Protein AF-A0A8T5KDL5-F1 (afdb_monomer_lite)

Sequence (65 aa):
MDETLELVDQYIDSFLSSDHTIIMINDENYPGTFLNKRLQARIREREIRKLISYVFMNTLYLEKI

pLDDT: mean 92.79, std 6.35, range [54.16, 97.94]

Secondary structure (DSSP, 8-state):
--HHHHHHHHHHHHHHHSS-SEEEE--SSS-HHHHHHHHHHHHHHTT-TTEEEEEETTEEEEEE-

Structure (mmCIF, N/CA/C/O backbone):
data_AF-A0A8T5KDL5-F1
#
_entry.id   AF-A0A8T5KDL5-F1
#
loop_
_atom_site.group_PDB
_atom_site.id
_atom_site.type_symbol
_atom_site.label_atom_id
_atom_site.label_alt_id
_atom_site.label_comp_id
_atom_site.label_asym_id
_atom_site.label_entity_id
_atom_site.label_seq_id
_atom_site.pdbx_PDB_ins_code
_atom_site.Cartn_x
_atom_site.Cartn_y
_atom_site.Cartn_z
_atom_site.occupancy
_atom_site.B_iso_or_equiv
_atom_site.auth_seq_id
_atom_site.auth_comp_id
_atom_site.auth_asym_id
_atom_site.auth_atom_id
_atom_site.pdbx_PDB_model_num
ATOM 1 N N . MET A 1 1 ? 16.020 14.231 0.712 1.00 54.16 1 MET A N 1
ATOM 2 C CA . MET A 1 1 ? 14.691 13.679 1.046 1.00 54.16 1 MET A CA 1
ATOM 3 C C . MET A 1 1 ? 14.642 12.264 0.513 1.00 54.16 1 MET A C 1
ATOM 5 O O . MET A 1 1 ? 15.279 12.012 -0.499 1.00 54.16 1 MET A O 1
ATOM 9 N N . ASP A 1 2 ? 13.995 11.341 1.217 1.00 77.25 2 ASP A N 1
ATOM 10 C CA . ASP A 1 2 ? 13.837 9.962 0.741 1.00 77.25 2 ASP A CA 1
ATOM 11 C C . ASP A 1 2 ? 12.618 9.935 -0.194 1.00 77.25 2 ASP A C 1
ATOM 13 O O . ASP A 1 2 ? 11.487 9.811 0.267 1.00 77.25 2 ASP A O 1
ATOM 17 N N . GLU A 1 3 ? 12.847 10.142 -1.495 1.00 79.50 3 GLU A N 1
ATOM 18 C CA . GLU A 1 3 ? 11.812 10.248 -2.548 1.00 79.50 3 GLU A CA 1
ATOM 19 C C . GLU A 1 3 ? 10.831 9.061 -2.530 1.00 79.50 3 GLU A C 1
ATOM 21 O O . GLU A 1 3 ? 9.645 9.195 -2.829 1.00 79.50 3 GLU A O 1
ATOM 26 N N . THR A 1 4 ? 11.305 7.900 -2.073 1.00 85.19 4 THR A N 1
ATOM 27 C CA . THR A 1 4 ? 10.495 6.689 -1.909 1.00 85.19 4 THR A CA 1
ATOM 28 C C . THR A 1 4 ? 9.403 6.859 -0.850 1.00 85.19 4 THR A C 1
ATOM 30 O O . THR A 1 4 ? 8.308 6.320 -1.000 1.00 85.19 4 THR A O 1
ATOM 33 N N . LEU A 1 5 ? 9.689 7.563 0.2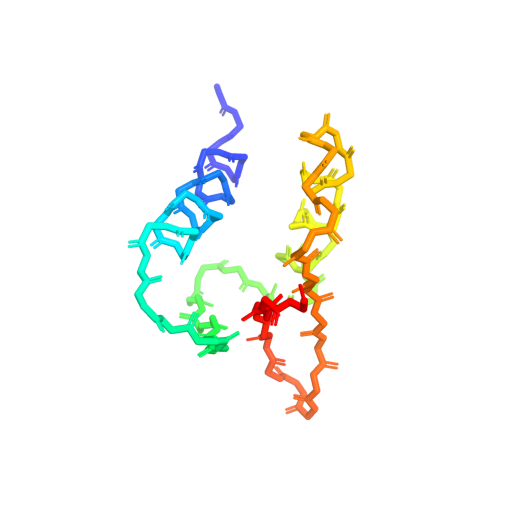51 1.00 87.19 5 LEU A N 1
ATOM 34 C CA . LEU A 1 5 ? 8.710 7.761 1.323 1.00 87.19 5 LEU A CA 1
ATOM 35 C C . LEU A 1 5 ? 7.571 8.669 0.864 1.00 87.19 5 LEU A C 1
ATOM 37 O O . LEU A 1 5 ? 6.416 8.376 1.161 1.00 87.19 5 LEU A O 1
ATOM 41 N N . GLU A 1 6 ? 7.887 9.711 0.097 1.00 91.00 6 GLU A N 1
ATOM 42 C CA . GLU A 1 6 ? 6.876 10.617 -0.454 1.00 91.00 6 GLU A CA 1
ATOM 43 C C . GLU A 1 6 ? 5.949 9.893 -1.425 1.00 91.00 6 GLU A C 1
ATOM 45 O O . GLU A 1 6 ? 4.733 10.042 -1.336 1.00 91.00 6 GLU A O 1
ATOM 50 N N . LEU A 1 7 ? 6.506 9.048 -2.294 1.00 91.56 7 LEU A N 1
ATOM 51 C CA . LEU A 1 7 ? 5.724 8.215 -3.204 1.00 91.56 7 LEU A CA 1
ATOM 52 C C . LEU A 1 7 ? 4.767 7.280 -2.445 1.00 91.56 7 LEU A C 1
ATOM 54 O O . LEU A 1 7 ? 3.591 7.159 -2.786 1.00 91.56 7 LEU A O 1
ATOM 58 N N . VAL A 1 8 ? 5.255 6.625 -1.389 1.00 93.75 8 VAL A N 1
ATOM 59 C CA . VAL A 1 8 ? 4.440 5.716 -0.567 1.00 93.75 8 VAL A CA 1
ATOM 60 C C . VAL A 1 8 ? 3.313 6.467 0.140 1.00 93.75 8 VAL A C 1
ATOM 62 O O . VAL A 1 8 ? 2.183 5.978 0.170 1.00 93.75 8 VAL A O 1
ATOM 65 N N . ASP A 1 9 ? 3.596 7.652 0.680 1.00 94.75 9 ASP A N 1
ATOM 66 C CA . ASP A 1 9 ? 2.575 8.492 1.304 1.00 94.75 9 ASP A CA 1
ATOM 67 C C . ASP A 1 9 ? 1.527 8.954 0.280 1.00 94.75 9 ASP A C 1
ATOM 69 O O . ASP A 1 9 ? 0.331 8.858 0.558 1.00 94.75 9 ASP A O 1
ATOM 73 N N . GLN A 1 10 ? 1.945 9.331 -0.933 1.00 94.62 10 GLN A N 1
ATOM 74 C CA . GLN A 1 10 ? 1.029 9.679 -2.024 1.00 94.62 10 GLN A CA 1
ATOM 75 C C . GLN A 1 10 ? 0.107 8.519 -2.408 1.00 94.62 10 GLN A C 1
ATOM 77 O O . GLN A 1 10 ? -1.094 8.740 -2.591 1.00 94.62 10 GLN A O 1
ATOM 82 N N . TYR A 1 11 ? 0.624 7.287 -2.501 1.00 94.19 11 TYR A N 1
ATOM 83 C CA . TYR A 1 11 ? -0.213 6.114 -2.765 1.00 94.19 11 TYR A CA 1
ATOM 84 C C . TYR A 1 11 ? -1.257 5.900 -1.673 1.00 94.19 11 TYR A C 1
ATOM 86 O O . TYR A 1 11 ? -2.428 5.672 -1.981 1.00 94.19 11 TYR A O 1
ATOM 94 N N . ILE A 1 12 ? -0.850 5.997 -0.405 1.00 95.44 12 ILE A N 1
ATOM 95 C CA . ILE A 1 12 ? -1.752 5.834 0.739 1.00 95.44 12 ILE A CA 1
ATOM 96 C C . ILE A 1 12 ? -2.840 6.909 0.717 1.00 95.44 12 ILE A C 1
ATOM 98 O O . ILE A 1 12 ? -4.021 6.578 0.808 1.00 95.44 12 ILE A O 1
ATOM 102 N N . ASP A 1 13 ? -2.468 8.179 0.570 1.00 95.75 13 ASP A N 1
ATOM 103 C CA . ASP A 1 13 ? -3.404 9.303 0.663 1.00 95.75 13 ASP A CA 1
ATOM 104 C C . ASP A 1 13 ? -4.388 9.325 -0.515 1.00 95.75 13 ASP A C 1
ATOM 106 O O . ASP A 1 13 ? -5.603 9.473 -0.332 1.00 95.75 13 ASP A O 1
ATOM 110 N N . SER A 1 14 ? -3.882 9.089 -1.728 1.00 94.88 14 SER A N 1
ATOM 111 C CA . SER A 1 14 ? -4.715 8.979 -2.932 1.00 94.88 14 SER A CA 1
ATOM 112 C C . SER A 1 14 ? -5.682 7.802 -2.823 1.00 94.88 14 SER A C 1
ATOM 114 O O . SER A 1 14 ? -6.861 7.920 -3.151 1.00 94.88 14 SER A O 1
ATOM 116 N N . PHE A 1 15 ? -5.225 6.663 -2.303 1.00 96.00 15 PHE A N 1
ATOM 117 C CA . PHE A 1 15 ? -6.101 5.514 -2.131 1.00 96.00 15 PHE A CA 1
ATOM 118 C C . PHE A 1 15 ? -7.147 5.736 -1.037 1.00 96.00 15 PHE A C 1
ATOM 120 O O . PHE A 1 15 ? -8.325 5.443 -1.254 1.00 96.00 15 PHE A O 1
ATOM 127 N N . LEU A 1 16 ? -6.766 6.292 0.116 1.00 94.56 16 LEU A N 1
ATOM 128 C CA . LEU A 1 16 ? -7.689 6.584 1.215 1.00 94.56 16 LEU A CA 1
ATOM 129 C C . LEU A 1 16 ? -8.811 7.538 0.796 1.00 94.56 16 LEU A C 1
ATOM 131 O O . LEU A 1 16 ? -9.954 7.303 1.186 1.00 94.56 16 LEU A O 1
ATOM 135 N N . SER A 1 17 ? -8.496 8.539 -0.027 1.00 95.19 17 SER A N 1
ATOM 136 C CA . SER A 1 17 ? -9.468 9.498 -0.573 1.00 95.19 17 SER A CA 1
ATOM 137 C C . SER A 1 17 ? -10.338 8.949 -1.709 1.00 95.19 17 SER A C 1
ATOM 139 O O . SER A 1 17 ? -11.380 9.529 -1.998 1.00 95.19 17 SER A O 1
ATOM 141 N N . SER A 1 18 ? -9.952 7.836 -2.338 1.00 94.94 18 SER A N 1
ATOM 142 C CA . SER A 1 18 ? -10.749 7.196 -3.392 1.00 94.94 18 SER A CA 1
ATOM 143 C C . SER A 1 18 ? -11.915 6.362 -2.842 1.00 94.94 18 SER A C 1
ATOM 145 O O . SER A 1 18 ? -11.851 5.852 -1.725 1.00 94.94 18 SER A O 1
ATOM 147 N N . ASP A 1 19 ? -12.941 6.113 -3.657 1.00 95.56 19 ASP A N 1
ATOM 148 C CA . ASP A 1 19 ? -14.038 5.188 -3.319 1.00 95.56 19 ASP A CA 1
ATOM 149 C C . ASP A 1 19 ? -13.671 3.706 -3.530 1.00 95.56 19 ASP A C 1
ATOM 151 O O . ASP A 1 19 ? -14.483 2.807 -3.309 1.00 95.56 19 ASP A O 1
ATOM 155 N N . HIS A 1 20 ? -12.441 3.417 -3.964 1.00 96.06 20 HIS A N 1
ATOM 156 C CA . HIS A 1 20 ? -12.007 2.052 -4.224 1.00 96.06 20 HIS A CA 1
ATOM 157 C C . HIS A 1 20 ? -11.807 1.265 -2.923 1.00 96.06 20 HIS A C 1
ATOM 159 O O . HIS A 1 20 ? -11.166 1.730 -1.978 1.00 96.06 20 HIS A O 1
ATOM 165 N N . THR A 1 21 ? -12.311 0.030 -2.906 1.00 97.06 21 THR A N 1
ATOM 166 C CA . THR A 1 21 ? -12.038 -0.944 -1.838 1.00 97.06 21 THR A CA 1
ATOM 167 C C . THR A 1 21 ? -10.649 -1.556 -1.978 1.00 97.06 21 THR A C 1
ATOM 169 O O . THR A 1 21 ? -9.996 -1.819 -0.976 1.00 97.06 21 THR A O 1
ATOM 172 N N . ILE A 1 22 ? -10.176 -1.756 -3.209 1.00 97.00 22 ILE A N 1
ATOM 173 C CA . ILE A 1 22 ? -8.870 -2.340 -3.516 1.00 97.00 22 ILE A CA 1
ATOM 174 C C . ILE A 1 22 ? -8.296 -1.694 -4.776 1.00 97.00 22 ILE A C 1
ATOM 176 O O . ILE A 1 22 ? -9.032 -1.430 -5.729 1.00 97.00 22 ILE A O 1
ATOM 180 N N . ILE A 1 23 ? -6.986 -1.457 -4.790 1.00 96.12 23 ILE A N 1
ATOM 181 C CA . ILE A 1 23 ? -6.239 -1.086 -5.993 1.00 96.12 23 ILE A CA 1
ATOM 182 C C . ILE A 1 23 ? -5.037 -2.002 -6.189 1.00 96.12 23 ILE A C 1
ATOM 184 O O . ILE A 1 23 ? -4.451 -2.517 -5.237 1.00 96.12 23 ILE A O 1
ATOM 188 N N . MET A 1 24 ? -4.659 -2.158 -7.452 1.00 95.88 24 MET A N 1
ATOM 189 C CA . MET A 1 24 ? -3.381 -2.722 -7.855 1.00 95.88 24 MET A CA 1
ATOM 190 C C . MET A 1 24 ? -2.368 -1.587 -8.017 1.00 95.88 24 MET A C 1
ATOM 192 O O . MET A 1 24 ? -2.656 -0.601 -8.692 1.00 95.88 24 MET A O 1
ATOM 196 N N . ILE A 1 25 ? -1.179 -1.748 -7.442 1.00 93.50 25 ILE A N 1
ATOM 197 C CA . ILE A 1 25 ? -0.057 -0.827 -7.628 1.00 93.50 25 ILE A CA 1
ATOM 198 C C . ILE A 1 25 ? 0.933 -1.491 -8.581 1.00 93.50 25 ILE A C 1
ATOM 200 O O . ILE A 1 25 ? 1.524 -2.523 -8.258 1.00 93.50 25 ILE A O 1
ATOM 204 N N . ASN A 1 26 ? 1.100 -0.888 -9.756 1.00 89.44 26 ASN A N 1
ATOM 205 C CA . ASN A 1 26 ? 2.115 -1.269 -10.727 1.00 89.44 26 ASN A CA 1
ATOM 206 C C . ASN A 1 26 ? 3.056 -0.078 -10.928 1.00 89.44 26 ASN A C 1
ATOM 208 O O . ASN A 1 26 ? 2.671 0.904 -11.560 1.00 89.44 26 ASN A O 1
ATOM 212 N N . ASP A 1 27 ? 4.247 -0.156 -10.341 1.00 87.38 27 ASP A N 1
ATOM 213 C CA . ASP A 1 27 ? 5.274 0.881 -10.427 1.00 87.38 27 ASP A CA 1
ATOM 214 C C . ASP A 1 27 ? 6.476 0.330 -11.202 1.00 87.38 27 ASP A C 1
ATOM 216 O O . ASP A 1 27 ? 6.984 -0.750 -10.897 1.00 87.38 27 ASP A O 1
ATOM 220 N N . GLU A 1 28 ? 6.905 1.053 -12.236 1.00 86.88 28 GLU A N 1
ATOM 221 C CA . GLU A 1 28 ? 8.004 0.629 -13.113 1.00 86.88 28 GLU A CA 1
ATOM 222 C C . GLU A 1 28 ? 9.389 0.881 -12.498 1.00 86.88 28 GLU A C 1
ATOM 224 O O . GLU A 1 28 ? 10.371 0.254 -12.895 1.00 86.88 28 GLU A O 1
ATOM 229 N N . ASN A 1 29 ? 9.475 1.778 -11.514 1.00 88.62 29 ASN A N 1
ATOM 230 C CA . ASN A 1 29 ? 10.720 2.184 -10.870 1.00 88.62 29 ASN A CA 1
ATOM 231 C C . ASN A 1 29 ? 11.059 1.293 -9.671 1.00 88.62 29 ASN A C 1
ATOM 233 O O . ASN A 1 29 ? 12.235 1.124 -9.337 1.00 88.62 29 ASN A O 1
ATOM 237 N N . TYR A 1 30 ? 10.045 0.708 -9.022 1.00 88.75 30 TYR A N 1
ATOM 238 C CA . TYR A 1 30 ? 10.219 -0.055 -7.790 1.00 88.75 30 TYR A CA 1
ATOM 239 C C . TYR A 1 30 ? 9.542 -1.434 -7.819 1.00 88.75 30 TYR A C 1
ATOM 241 O O . TYR A 1 30 ? 8.348 -1.544 -8.094 1.00 88.75 30 TYR A O 1
ATOM 249 N N . PRO A 1 31 ? 10.245 -2.509 -7.404 1.00 89.50 31 PRO A N 1
ATOM 250 C CA . PRO A 1 31 ? 9.632 -3.826 -7.264 1.00 89.50 31 PRO A CA 1
ATOM 251 C C . PRO A 1 31 ? 8.459 -3.817 -6.273 1.00 89.50 31 PRO A C 1
ATOM 253 O O . PRO A 1 31 ? 8.581 -3.299 -5.159 1.00 89.50 31 PRO A O 1
ATOM 256 N N . GLY A 1 32 ? 7.358 -4.497 -6.610 1.00 90.19 32 GLY A N 1
ATOM 257 C CA . GLY A 1 32 ? 6.170 -4.564 -5.746 1.00 90.19 32 GLY A CA 1
ATOM 258 C C . GLY A 1 32 ? 6.456 -5.094 -4.333 1.00 90.19 32 GLY A C 1
ATOM 259 O O . GLY A 1 32 ? 5.878 -4.626 -3.358 1.00 90.19 32 GLY A O 1
ATOM 260 N N . THR A 1 33 ? 7.418 -6.008 -4.174 1.00 90.69 33 THR A N 1
ATOM 261 C CA . THR A 1 33 ? 7.847 -6.509 -2.854 1.00 90.69 33 THR A CA 1
ATOM 262 C C . THR A 1 33 ? 8.588 -5.463 -2.020 1.00 90.69 33 THR A C 1
ATOM 264 O O . THR A 1 33 ? 8.471 -5.467 -0.792 1.00 90.69 33 THR A O 1
ATOM 267 N N . PHE A 1 34 ? 9.340 -4.566 -2.661 1.00 92.56 34 PHE A N 1
ATOM 268 C CA . PHE A 1 34 ? 10.015 -3.452 -2.001 1.00 92.56 34 PHE A CA 1
ATOM 269 C C . PHE A 1 34 ? 8.994 -2.414 -1.529 1.00 92.56 34 PHE A C 1
ATOM 271 O O . PHE A 1 34 ? 8.985 -2.061 -0.347 1.00 92.56 34 PHE A O 1
ATOM 278 N N . LEU A 1 35 ? 8.078 -2.012 -2.415 1.00 94.19 35 LEU A N 1
ATOM 279 C CA . LEU A 1 35 ? 6.990 -1.091 -2.083 1.00 94.19 35 LEU A CA 1
ATOM 280 C C . LEU A 1 35 ? 6.082 -1.649 -0.986 1.00 94.19 35 LEU A C 1
ATOM 282 O O . LEU A 1 35 ? 5.750 -0.922 -0.054 1.00 94.19 35 LEU A O 1
ATOM 286 N N . ASN A 1 36 ? 5.761 -2.947 -1.020 1.00 95.69 36 ASN A N 1
ATOM 287 C CA . ASN A 1 36 ? 4.952 -3.590 0.014 1.00 95.69 36 ASN A CA 1
ATOM 288 C C . ASN A 1 36 ? 5.541 -3.391 1.417 1.00 95.69 36 ASN A C 1
ATOM 290 O O . ASN A 1 36 ? 4.841 -2.989 2.339 1.00 95.69 36 ASN A O 1
ATOM 294 N N . LYS A 1 37 ? 6.852 -3.614 1.590 1.00 95.25 37 LYS A N 1
ATOM 295 C CA . LYS A 1 37 ? 7.507 -3.421 2.895 1.00 95.25 37 LYS A CA 1
ATOM 296 C C . LYS A 1 37 ? 7.395 -1.976 3.380 1.00 95.25 37 LYS A C 1
ATOM 298 O O . LYS A 1 37 ? 7.191 -1.748 4.571 1.00 95.25 37 LYS A O 1
ATOM 303 N N . ARG A 1 38 ? 7.522 -1.007 2.469 1.00 95.25 38 ARG A N 1
ATOM 304 C CA . ARG A 1 38 ? 7.419 0.421 2.793 1.00 95.25 38 ARG A CA 1
ATOM 305 C C . ARG A 1 38 ? 5.985 0.830 3.120 1.00 95.25 38 ARG A C 1
ATOM 307 O O . ARG A 1 38 ? 5.780 1.490 4.133 1.00 95.25 38 ARG A O 1
ATOM 314 N N . LEU A 1 39 ? 5.004 0.377 2.342 1.00 96.56 39 LEU A N 1
ATOM 315 C CA . LEU A 1 39 ? 3.581 0.585 2.617 1.00 96.56 39 LEU A CA 1
ATOM 316 C C . LEU A 1 39 ? 3.200 0.018 3.984 1.00 96.56 39 LEU A C 1
ATOM 318 O O . LEU A 1 39 ? 2.629 0.733 4.798 1.00 96.56 39 LEU A O 1
ATOM 322 N N . GLN A 1 40 ? 3.578 -1.227 4.286 1.00 96.19 40 GLN A N 1
ATOM 323 C CA . GLN A 1 40 ? 3.304 -1.846 5.587 1.00 96.19 40 GLN A CA 1
ATOM 324 C C . GLN A 1 40 ? 3.929 -1.069 6.754 1.00 96.19 40 GLN A C 1
ATOM 326 O O . GLN A 1 40 ? 3.294 -0.923 7.801 1.00 96.19 40 GLN A O 1
ATOM 331 N N . ALA A 1 41 ? 5.153 -0.557 6.585 1.00 96.12 41 ALA A N 1
ATOM 332 C CA . ALA A 1 41 ? 5.796 0.291 7.585 1.00 96.12 41 ALA A CA 1
ATOM 333 C C . ALA A 1 41 ? 5.026 1.607 7.782 1.00 96.12 41 ALA A C 1
ATOM 335 O O . ALA A 1 41 ? 4.649 1.922 8.907 1.00 96.12 41 ALA A O 1
ATOM 336 N N . ARG A 1 42 ? 4.697 2.322 6.697 1.00 95.81 42 ARG A N 1
ATOM 337 C CA . ARG A 1 42 ? 3.979 3.607 6.758 1.00 95.81 42 ARG A CA 1
ATOM 338 C C . ARG A 1 42 ? 2.559 3.484 7.295 1.00 95.81 42 ARG A C 1
ATOM 340 O O . ARG A 1 42 ? 2.158 4.291 8.125 1.00 95.81 42 ARG A O 1
ATOM 347 N N . ILE A 1 43 ? 1.818 2.453 6.894 1.00 96.12 43 ILE A N 1
ATOM 348 C CA . ILE A 1 43 ? 0.483 2.142 7.429 1.00 96.12 43 ILE A CA 1
ATOM 349 C C . ILE A 1 43 ? 0.542 1.971 8.948 1.00 96.12 43 ILE A C 1
ATOM 351 O O . ILE A 1 43 ? -0.311 2.497 9.663 1.00 96.12 43 ILE A O 1
ATOM 355 N N . ARG A 1 44 ? 1.565 1.262 9.445 1.00 96.25 44 ARG A N 1
ATOM 356 C CA . ARG A 1 44 ? 1.777 1.047 10.879 1.00 96.25 44 ARG A CA 1
ATOM 357 C C . ARG A 1 44 ? 2.172 2.334 11.597 1.00 96.25 44 ARG A C 1
ATOM 359 O O . ARG A 1 44 ? 1.592 2.631 12.632 1.00 96.25 44 ARG A O 1
ATOM 366 N N . GLU A 1 45 ? 3.128 3.083 11.055 1.00 96.31 45 GLU A N 1
ATOM 367 C CA . GLU A 1 45 ? 3.590 4.361 11.616 1.00 96.31 45 GLU A CA 1
ATOM 368 C C . GLU A 1 45 ? 2.463 5.396 11.710 1.00 96.31 45 GLU A C 1
ATOM 370 O O . GLU A 1 45 ? 2.407 6.160 12.668 1.00 96.31 45 GLU A O 1
ATOM 375 N N . ARG A 1 46 ? 1.552 5.401 10.731 1.00 94.62 46 ARG A N 1
ATOM 376 C CA . ARG A 1 46 ? 0.385 6.292 10.672 1.00 94.62 46 ARG A CA 1
ATOM 377 C C . ARG A 1 46 ? -0.861 5.712 11.354 1.00 94.62 46 ARG A C 1
ATOM 379 O O . ARG A 1 46 ? -1.927 6.314 11.271 1.00 94.62 46 ARG A O 1
ATOM 386 N N . GLU A 1 47 ? -0.744 4.539 11.978 1.00 96.00 47 GLU A N 1
ATOM 387 C CA . GLU A 1 47 ? -1.822 3.832 12.681 1.00 96.00 47 GLU A CA 1
ATOM 388 C C . GLU A 1 47 ? -3.112 3.641 11.852 1.00 96.00 47 GLU A C 1
ATOM 390 O O . GLU A 1 47 ? -4.231 3.666 12.375 1.00 96.00 47 GLU A O 1
ATOM 395 N N . ILE A 1 48 ? -2.982 3.414 10.540 1.00 95.31 48 ILE A N 1
ATOM 396 C CA . ILE A 1 48 ? -4.127 3.294 9.627 1.00 95.31 48 ILE A CA 1
ATOM 397 C C . ILE A 1 48 ? -4.728 1.887 9.748 1.00 95.31 48 ILE A C 1
ATOM 399 O O . ILE A 1 48 ? -4.361 0.960 9.034 1.00 95.31 48 ILE A O 1
ATOM 403 N N . ARG A 1 49 ? -5.675 1.714 10.674 1.00 91.88 49 ARG A N 1
ATOM 404 C CA . ARG A 1 49 ? -6.224 0.393 11.052 1.00 91.88 49 ARG A CA 1
ATOM 405 C C . ARG A 1 49 ? -7.003 -0.334 9.955 1.00 91.88 49 ARG A C 1
ATOM 407 O O . ARG A 1 49 ? -7.137 -1.549 10.022 1.00 91.88 49 ARG A O 1
ATOM 414 N N . LYS A 1 50 ? -7.549 0.408 8.993 1.00 94.25 50 LYS A N 1
ATOM 415 C CA . LYS A 1 50 ? -8.444 -0.100 7.944 1.00 94.25 50 LYS A CA 1
ATOM 416 C C . LYS A 1 50 ? -7.769 -0.223 6.583 1.00 94.25 50 LYS A C 1
ATOM 418 O O . LYS A 1 50 ? -8.420 -0.093 5.556 1.00 94.25 50 LYS A O 1
ATOM 423 N N . LEU A 1 51 ? -6.451 -0.383 6.574 1.00 96.56 51 LEU A N 1
ATOM 424 C CA . LEU A 1 51 ? -5.654 -0.390 5.359 1.00 96.56 51 LEU A CA 1
ATOM 425 C C . LEU A 1 51 ? -4.595 -1.480 5.452 1.00 96.56 51 LEU A C 1
ATOM 427 O O . LEU A 1 51 ? -3.841 -1.532 6.422 1.00 96.56 51 LEU A O 1
ATOM 431 N N . ILE A 1 52 ? -4.519 -2.336 4.439 1.00 96.81 52 ILE A N 1
ATOM 432 C CA . ILE A 1 52 ? -3.493 -3.375 4.336 1.00 96.81 52 ILE A CA 1
ATOM 433 C C . ILE A 1 52 ? -2.839 -3.335 2.961 1.00 96.81 52 ILE A C 1
ATOM 435 O O . ILE A 1 52 ? -3.469 -2.978 1.970 1.00 96.81 52 ILE A O 1
ATOM 439 N N . SER A 1 53 ? -1.568 -3.727 2.907 1.00 97.25 53 SER A N 1
ATOM 440 C CA . SER A 1 53 ? -0.854 -3.985 1.655 1.00 97.25 53 SER A CA 1
ATOM 441 C C . SER A 1 53 ? -0.313 -5.408 1.642 1.00 97.25 53 SER A C 1
ATOM 443 O O . SER A 1 53 ? 0.173 -5.919 2.661 1.00 97.25 53 SER A O 1
ATOM 445 N N . TYR A 1 54 ? -0.430 -6.059 0.489 1.00 96.69 54 TYR A N 1
ATOM 446 C CA . TYR A 1 54 ? 0.038 -7.424 0.279 1.00 96.69 54 TYR A CA 1
ATOM 447 C C . TYR A 1 54 ? 0.440 -7.655 -1.173 1.00 96.69 54 T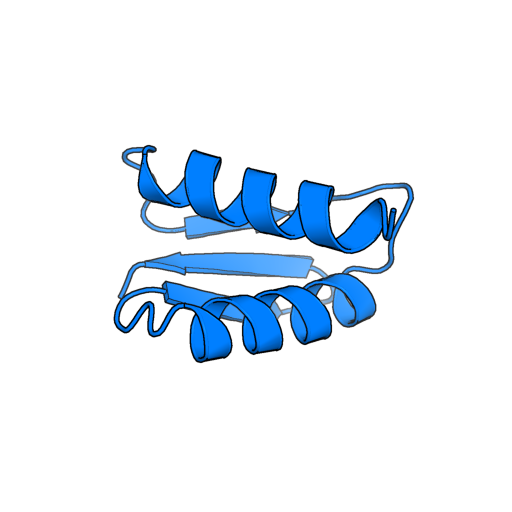YR A C 1
ATOM 449 O O . TYR A 1 54 ? 0.006 -6.955 -2.084 1.00 96.69 54 TYR A O 1
ATOM 457 N N . VAL A 1 55 ? 1.275 -8.671 -1.387 1.00 94.75 55 VAL A N 1
ATOM 458 C CA . VAL A 1 55 ? 1.630 -9.146 -2.725 1.00 94.75 55 VAL A CA 1
ATOM 459 C C . VAL A 1 55 ? 0.916 -10.467 -2.972 1.00 94.75 55 VAL A C 1
ATOM 461 O O . VAL A 1 55 ? 1.082 -11.409 -2.197 1.00 94.75 55 VAL A O 1
ATOM 464 N N . PHE A 1 56 ? 0.154 -10.547 -4.057 1.00 93.00 56 PHE A N 1
ATOM 465 C CA . PHE A 1 56 ? -0.495 -11.769 -4.520 1.00 93.00 56 PHE A CA 1
ATOM 466 C C . PHE A 1 56 ? -0.165 -11.979 -5.998 1.00 93.00 56 PHE A C 1
ATOM 468 O O . PHE A 1 56 ? -0.259 -11.047 -6.786 1.00 93.00 56 PHE A O 1
ATOM 475 N N . MET A 1 57 ? 0.284 -13.181 -6.372 1.00 90.00 57 MET A N 1
ATOM 476 C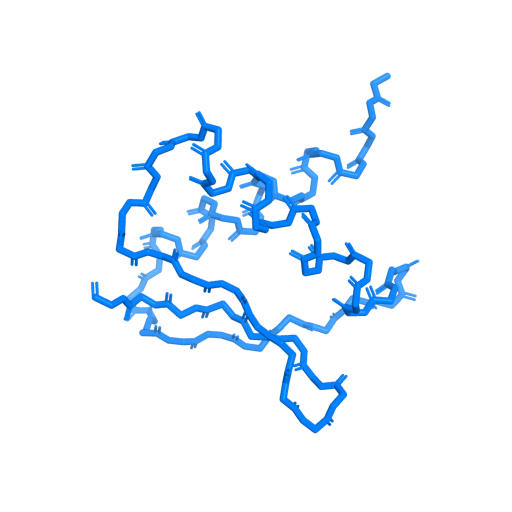 CA . MET A 1 57 ? 0.719 -13.502 -7.745 1.00 90.00 57 MET A CA 1
ATOM 477 C C . MET A 1 57 ? 1.700 -12.473 -8.355 1.00 90.00 57 MET A C 1
ATOM 479 O O . MET A 1 57 ? 1.574 -12.100 -9.514 1.00 90.00 57 MET A O 1
ATOM 483 N N . ASN A 1 58 ? 2.694 -12.027 -7.573 1.00 85.31 58 ASN A N 1
ATOM 484 C CA . ASN A 1 58 ? 3.678 -10.984 -7.929 1.00 85.31 58 ASN A CA 1
ATOM 485 C C . ASN A 1 58 ? 3.113 -9.572 -8.144 1.00 85.31 58 ASN A C 1
ATOM 487 O O . ASN A 1 58 ? 3.858 -8.666 -8.513 1.00 85.31 58 ASN A O 1
ATOM 491 N N . THR A 1 59 ? 1.840 -9.358 -7.846 1.00 91.69 59 THR A N 1
ATOM 492 C CA . THR A 1 59 ? 1.181 -8.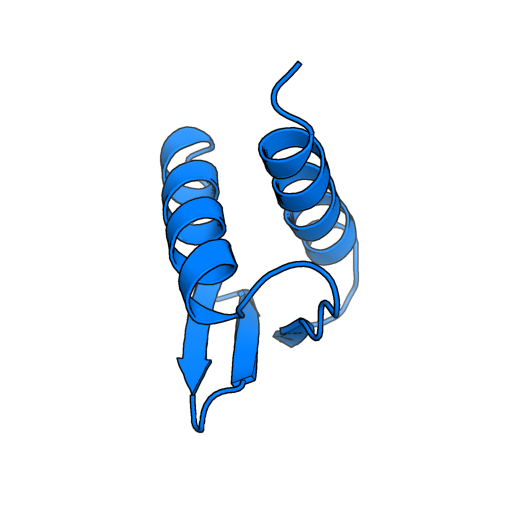063 -7.953 1.00 91.69 59 THR A CA 1
ATOM 493 C C . THR A 1 59 ? 0.978 -7.468 -6.565 1.00 91.69 59 THR A C 1
ATOM 495 O O . THR A 1 59 ? 0.552 -8.161 -5.642 1.00 91.69 59 THR A O 1
ATOM 498 N N . LEU A 1 60 ? 1.317 -6.189 -6.404 1.00 96.50 60 LEU A N 1
ATOM 499 C CA . LEU A 1 60 ? 1.100 -5.447 -5.167 1.00 96.50 60 LEU A CA 1
ATOM 500 C C . LEU A 1 60 ? -0.323 -4.893 -5.130 1.00 96.50 60 LEU A C 1
ATOM 502 O O . LEU A 1 60 ? -0.766 -4.234 -6.072 1.00 96.50 60 LEU A O 1
ATOM 506 N N . TYR A 1 61 ? -0.998 -5.117 -4.010 1.00 96.88 61 TYR A N 1
ATOM 507 C CA . TYR A 1 61 ? -2.332 -4.614 -3.734 1.00 96.88 61 TYR A CA 1
ATOM 508 C C . TYR A 1 61 ? -2.347 -3.749 -2.482 1.00 96.88 61 TYR A C 1
ATOM 510 O O . TYR A 1 61 ? -1.586 -3.972 -1.534 1.00 96.88 61 TYR A O 1
ATOM 518 N N . LEU A 1 62 ? -3.259 -2.783 -2.490 1.00 97.19 62 LEU A N 1
ATOM 519 C CA . LEU A 1 62 ? -3.615 -1.958 -1.347 1.00 97.19 62 LEU A CA 1
ATOM 520 C C . LEU A 1 62 ? -5.134 -2.053 -1.162 1.00 97.19 62 LEU A C 1
ATOM 522 O O . LEU A 1 62 ? -5.880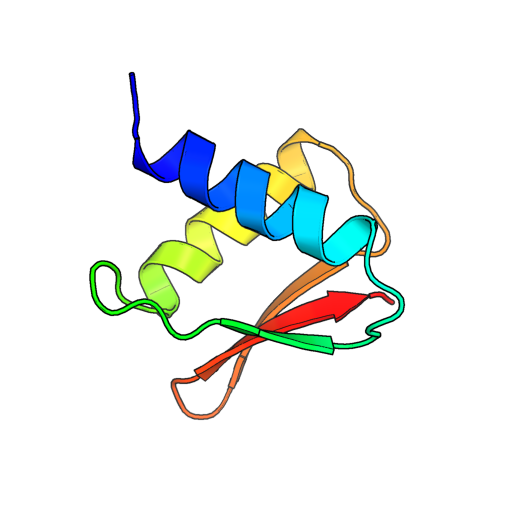 -1.825 -2.114 1.00 97.19 62 LEU A O 1
ATOM 526 N N . GLU A 1 63 ? -5.587 -2.437 0.030 1.00 97.94 63 GLU A N 1
ATOM 527 C CA . GLU A 1 63 ? -6.984 -2.803 0.300 1.00 97.94 63 GLU A CA 1
ATOM 528 C C . GLU A 1 63 ? -7.502 -2.156 1.589 1.00 97.94 63 GLU A C 1
ATOM 530 O O . GLU A 1 63 ? -6.796 -2.112 2.602 1.00 97.94 63 GLU A O 1
ATOM 535 N N . LYS A 1 64 ? -8.743 -1.657 1.541 1.00 97.12 64 LYS A N 1
ATOM 536 C CA . LYS A 1 64 ? -9.484 -1.142 2.695 1.00 97.12 64 LYS A CA 1
ATOM 537 C C . LYS A 1 64 ? -10.312 -2.260 3.325 1.00 97.12 64 LYS A C 1
ATOM 539 O O . LYS A 1 64 ? -11.089 -2.903 2.624 1.00 97.12 64 LYS A O 1
ATOM 544 N N . ILE A 1 65 ? -10.184 -2.427 4.641 1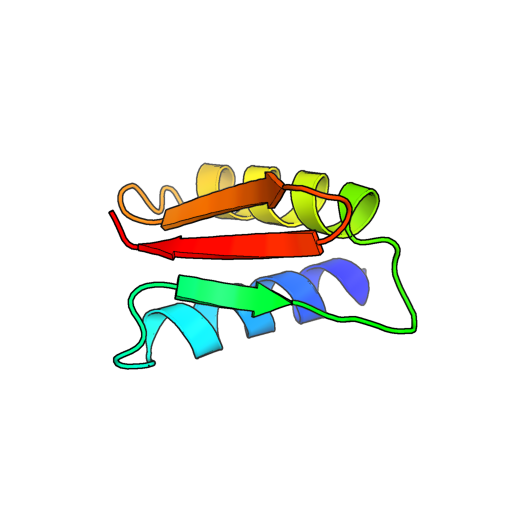.00 92.94 65 ILE A N 1
ATOM 545 C CA . ILE A 1 65 ? -10.889 -3.438 5.458 1.00 92.94 65 ILE A CA 1
ATOM 546 C C . ILE A 1 65 ? -11.847 -2.815 6.477 1.00 92.94 65 ILE A C 1
ATOM 548 O O . ILE A 1 65 ? -11.564 -1.708 6.993 1.00 92.94 65 ILE A O 1
#

Foldseek 3Di:
DPVLLVVLVCVVVVVVPDPDQKDWDDDPVDQLVVSQVSNQVVCVVVVVPQWHWDADPSIIMIGGD

Radius of gyration: 10.89 Å; chains: 1; bounding box: 29×27×26 Å